Protein AF-A0A2N5U3E4-F1 (afdb_monomer_lite)

Foldseek 3Di:
DDDDDDDDPVPDDDPDDPPDDDPDDDPDCPVVDDPPDDPPDPDDDPPPPPPPD

Organism: NCBI:txid200324

Sequence (53 aa):
MSSIVVYPLEGFSLYLMPKSAAPVCPPCQSSLLPSVFEDDDDEPKHKLPLHCS

Structure (mmCIF, N/CA/C/O backbone):
data_AF-A0A2N5U3E4-F1
#
_entry.id   AF-A0A2N5U3E4-F1
#
loop_
_atom_site.group_PDB
_atom_site.id
_atom_site.type_symbol
_atom_site.label_atom_id
_atom_site.label_alt_id
_atom_site.label_comp_id
_atom_site.label_asym_id
_atom_site.label_entity_id
_atom_site.label_seq_id
_atom_site.pdbx_PDB_ins_code
_atom_site.Cartn_x
_atom_site.Cartn_y
_atom_site.Cartn_z
_atom_site.occupancy
_atom_site.B_iso_or_equiv
_atom_site.auth_seq_id
_atom_site.auth_comp_id
_atom_site.auth_asym_id
_atom_site.auth_atom_id
_atom_site.pdbx_PDB_model_num
ATOM 1 N N . MET A 1 1 ? 31.970 -2.867 -18.132 1.00 52.97 1 MET A N 1
ATOM 2 C CA . MET A 1 1 ? 30.918 -2.001 -18.703 1.00 52.97 1 MET A CA 1
ATOM 3 C C . MET A 1 1 ? 29.650 -2.825 -18.739 1.00 52.97 1 MET A C 1
ATOM 5 O O . MET A 1 1 ? 29.665 -3.871 -19.372 1.00 52.97 1 MET A O 1
ATOM 9 N N . SER A 1 2 ? 28.612 -2.433 -18.008 1.00 63.44 2 SER A N 1
ATOM 10 C CA . SER A 1 2 ? 27.332 -3.143 -18.053 1.00 63.44 2 SER A CA 1
ATOM 11 C C . SER A 1 2 ? 26.534 -2.606 -19.237 1.00 63.44 2 SER A C 1
ATOM 13 O O . SER A 1 2 ? 26.292 -1.403 -19.307 1.00 63.44 2 SER A O 1
ATOM 15 N N . SER A 1 3 ? 26.178 -3.463 -20.191 1.00 73.19 3 SER A N 1
ATOM 16 C CA . SER A 1 3 ? 25.263 -3.098 -21.270 1.00 73.19 3 SER A CA 1
ATOM 17 C C . SER A 1 3 ? 23.836 -3.129 -20.734 1.00 73.19 3 SER A C 1
ATOM 19 O O . SER A 1 3 ? 23.376 -4.151 -20.229 1.00 73.19 3 SER A O 1
ATOM 21 N N . ILE A 1 4 ? 23.132 -2.003 -20.832 1.00 78.62 4 ILE A N 1
ATOM 22 C CA . ILE A 1 4 ? 21.693 -1.963 -20.586 1.00 78.62 4 ILE A CA 1
ATOM 23 C C . ILE A 1 4 ? 20.996 -2.105 -21.937 1.00 78.62 4 ILE A C 1
ATOM 25 O O . ILE A 1 4 ? 21.286 -1.369 -22.879 1.00 78.62 4 ILE A O 1
ATOM 29 N N . VAL A 1 5 ? 20.130 -3.106 -22.059 1.00 79.94 5 VAL A N 1
ATOM 30 C CA . VAL A 1 5 ? 19.312 -3.297 -23.258 1.00 79.94 5 VAL A CA 1
ATOM 31 C C . VAL A 1 5 ? 18.016 -2.530 -23.039 1.00 79.94 5 VAL A C 1
ATOM 33 O O . VAL A 1 5 ? 17.278 -2.818 -22.099 1.00 79.94 5 VAL A O 1
ATOM 36 N N . VAL A 1 6 ? 17.767 -1.527 -23.879 1.00 77.94 6 VAL A N 1
ATOM 37 C CA . VAL A 1 6 ? 16.543 -0.722 -23.835 1.00 77.94 6 VAL A CA 1
ATOM 38 C C . VAL A 1 6 ? 15.560 -1.305 -24.843 1.00 77.94 6 VAL A C 1
ATOM 40 O O . VAL A 1 6 ? 15.830 -1.302 -26.041 1.00 77.94 6 VAL A O 1
ATOM 43 N N . TYR A 1 7 ? 14.432 -1.817 -24.354 1.00 78.12 7 TYR A N 1
ATOM 44 C CA . TYR A 1 7 ? 13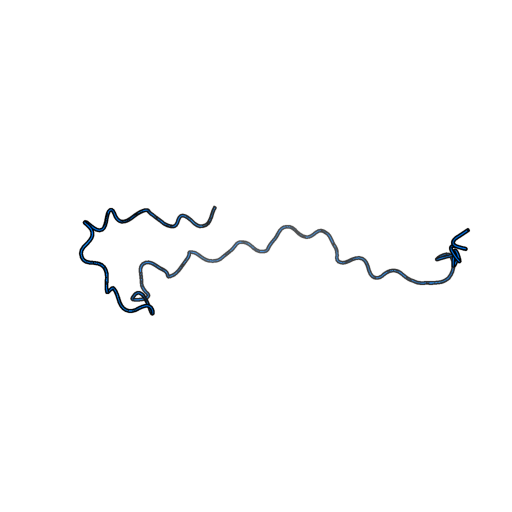.337 -2.295 -25.196 1.00 78.12 7 TYR A CA 1
ATOM 45 C C . TYR A 1 7 ? 12.284 -1.186 -25.334 1.00 78.12 7 TYR A C 1
ATOM 47 O O . TYR A 1 7 ? 11.795 -0.704 -24.307 1.00 78.12 7 TYR A O 1
ATOM 55 N N . PRO A 1 8 ? 11.931 -0.760 -26.560 1.00 76.25 8 PRO A N 1
ATOM 56 C CA . PRO A 1 8 ? 10.917 0.267 -26.763 1.00 76.25 8 PRO A CA 1
ATOM 57 C C . PRO A 1 8 ? 9.537 -0.252 -26.346 1.00 76.25 8 PRO A C 1
ATOM 59 O O . PRO A 1 8 ? 9.130 -1.356 -26.709 1.00 76.25 8 PRO A O 1
ATOM 62 N N . LEU A 1 9 ? 8.796 0.562 -25.591 1.00 78.19 9 LEU A N 1
ATOM 63 C CA . LEU A 1 9 ? 7.433 0.245 -25.142 1.00 78.19 9 LEU A CA 1
ATOM 64 C C . LEU A 1 9 ? 6.354 0.618 -26.177 1.00 78.19 9 LEU A C 1
ATOM 66 O O . LEU A 1 9 ? 5.167 0.441 -25.920 1.00 78.19 9 LEU A O 1
ATOM 70 N N . GLU A 1 10 ? 6.757 1.103 -27.354 1.00 76.94 10 GLU A N 1
ATOM 71 C CA . GLU A 1 10 ? 5.912 1.726 -28.388 1.00 76.94 10 GLU A CA 1
ATOM 72 C C . GLU A 1 10 ? 4.842 0.808 -29.020 1.00 76.94 10 GLU A C 1
ATOM 74 O O . GLU A 1 10 ? 4.028 1.279 -29.809 1.00 76.94 10 GLU A O 1
ATOM 79 N N . GLY A 1 11 ? 4.792 -0.482 -28.667 1.00 73.00 11 GLY A N 1
ATOM 80 C CA . GLY A 1 11 ? 3.811 -1.453 -29.174 1.00 73.00 11 GLY A CA 1
ATOM 81 C C . GLY A 1 11 ? 2.985 -2.171 -28.103 1.00 73.00 11 GLY A C 1
ATOM 82 O O . GLY A 1 11 ? 2.215 -3.069 -28.437 1.00 73.00 11 GLY A O 1
ATOM 83 N N . PHE A 1 12 ? 3.139 -1.816 -26.825 1.00 78.19 12 PHE A N 1
ATOM 84 C CA . PHE A 1 12 ? 2.449 -2.489 -25.725 1.00 78.19 12 PHE A CA 1
ATOM 85 C C . PHE A 1 12 ? 1.344 -1.596 -25.163 1.00 78.19 12 PHE A C 1
ATOM 87 O O . PHE A 1 12 ? 1.594 -0.474 -24.725 1.00 78.19 12 PHE A O 1
ATOM 94 N N . SER A 1 13 ? 0.108 -2.098 -25.126 1.00 76.12 13 SER A N 1
ATOM 95 C CA . SER A 1 13 ? -0.967 -1.420 -24.403 1.00 76.12 13 SER A CA 1
ATOM 96 C C . SER A 1 13 ? -0.739 -1.590 -22.900 1.00 76.12 13 SER A C 1
ATOM 98 O O . SER A 1 13 ? -0.994 -2.658 -22.339 1.00 76.12 13 SER A O 1
ATOM 100 N N . LEU A 1 14 ? -0.248 -0.546 -22.239 1.00 76.75 14 LEU A N 1
ATOM 101 C CA . LEU A 1 14 ? -0.159 -0.515 -20.783 1.00 76.75 14 LEU A CA 1
ATOM 102 C C . LEU A 1 14 ? -1.570 -0.392 -20.207 1.00 76.75 14 LEU A C 1
ATOM 104 O O . LEU A 1 14 ? -2.228 0.637 -20.360 1.00 76.75 14 LEU A O 1
ATOM 108 N N . TYR A 1 15 ? -2.034 -1.440 -19.530 1.00 80.62 15 TYR A N 1
ATOM 109 C CA . TYR A 1 15 ? -3.252 -1.356 -18.736 1.00 80.62 15 TYR A CA 1
ATOM 110 C C . TYR A 1 15 ? -2.934 -0.625 -17.431 1.00 80.62 15 TYR A C 1
ATOM 112 O O . TYR A 1 15 ? -2.490 -1.216 -16.447 1.00 80.62 15 TYR A O 1
ATOM 120 N N . LEU A 1 16 ? -3.102 0.695 -17.445 1.00 78.38 16 LEU A N 1
ATOM 121 C CA . LEU A 1 16 ? -2.999 1.503 -16.240 1.00 78.38 16 LEU A CA 1
ATOM 122 C C . LEU A 1 16 ? -4.282 1.323 -15.433 1.00 78.38 16 LEU A C 1
ATOM 124 O O . LEU A 1 16 ? -5.373 1.635 -15.912 1.00 78.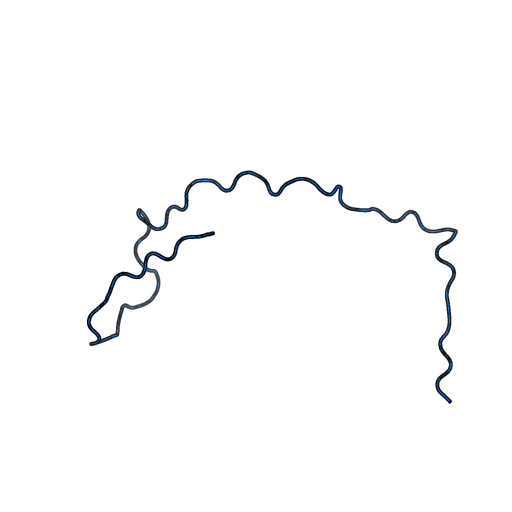38 16 LEU A O 1
ATOM 128 N N . MET A 1 17 ? -4.146 0.842 -14.197 1.00 82.62 17 MET A N 1
ATOM 129 C CA . MET A 1 17 ? -5.241 0.901 -13.236 1.00 82.62 17 MET A CA 1
ATOM 130 C C . MET A 1 17 ? -5.665 2.369 -13.089 1.00 82.62 17 MET A C 1
ATOM 132 O O . MET A 1 17 ? -4.807 3.215 -12.802 1.00 82.62 17 MET A O 1
ATOM 136 N N . PRO A 1 18 ? -6.952 2.700 -13.304 1.00 77.56 18 PRO A N 1
ATOM 137 C CA . PRO A 1 18 ? -7.447 4.038 -13.053 1.00 77.56 18 PRO A CA 1
ATOM 138 C C . PRO A 1 18 ? -7.066 4.438 -11.636 1.00 77.56 18 PRO A C 1
ATOM 140 O O . PRO A 1 18 ? -7.228 3.657 -10.697 1.00 77.56 18 PRO A O 1
ATOM 143 N N . LYS A 1 19 ? -6.558 5.658 -11.476 1.00 76.56 19 LYS A N 1
ATOM 144 C CA . LYS A 1 19 ? -6.272 6.226 -10.161 1.00 76.56 19 LYS A CA 1
ATOM 145 C C . LYS A 1 19 ? -7.604 6.583 -9.495 1.00 76.56 19 LYS A C 1
ATOM 147 O O . LYS A 1 19 ? -7.978 7.747 -9.419 1.00 76.56 19 LYS A O 1
ATOM 152 N N . SER A 1 20 ? -8.367 5.567 -9.102 1.00 76.19 20 SER A N 1
ATOM 153 C CA . SER A 1 20 ? -9.570 5.728 -8.300 1.00 76.19 20 SER A CA 1
ATOM 154 C C . SER A 1 20 ? -9.157 6.081 -6.880 1.00 76.19 20 SER A C 1
ATOM 156 O O . SER A 1 20 ? -8.175 5.541 -6.363 1.00 76.19 20 SER A O 1
ATOM 158 N N . ALA A 1 21 ? -9.914 6.968 -6.235 1.00 78.06 21 ALA A N 1
ATOM 159 C CA . ALA A 1 21 ? -9.836 7.079 -4.787 1.00 78.06 21 ALA A CA 1
ATOM 160 C C . ALA A 1 21 ? -10.016 5.677 -4.188 1.00 78.06 21 ALA A C 1
ATOM 162 O O . ALA A 1 21 ? -10.820 4.888 -4.701 1.00 78.06 21 ALA A O 1
ATOM 163 N N . ALA A 1 22 ? -9.246 5.360 -3.144 1.00 76.31 22 ALA A N 1
ATOM 164 C CA . ALA A 1 22 ? -9.494 4.144 -2.390 1.00 76.31 22 ALA A CA 1
ATOM 165 C C . ALA A 1 22 ? -10.984 4.130 -2.002 1.00 76.31 22 ALA A C 1
ATOM 167 O O . ALA A 1 22 ? -11.516 5.185 -1.631 1.00 76.31 22 ALA A O 1
ATOM 168 N N . PRO A 1 23 ? -11.680 2.990 -2.151 1.00 76.31 23 PRO A N 1
ATOM 169 C CA . PRO A 1 23 ? -13.058 2.895 -1.704 1.00 76.31 23 PRO A CA 1
ATOM 170 C C . PRO A 1 23 ? -13.123 3.326 -0.241 1.00 76.31 23 PRO A C 1
ATOM 172 O O . PRO A 1 23 ? -12.192 3.067 0.524 1.00 76.31 23 PRO A O 1
ATOM 175 N N . VAL A 1 24 ? -14.207 4.009 0.132 1.00 80.75 24 VAL A N 1
ATOM 176 C C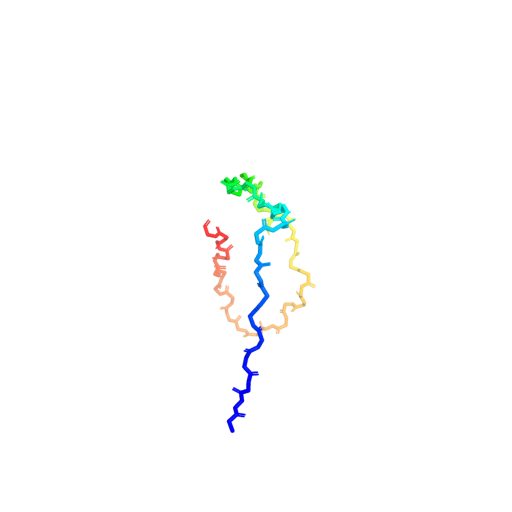A . VAL A 1 24 ? -14.417 4.422 1.520 1.00 80.75 24 VAL A CA 1
ATOM 177 C C . VAL A 1 24 ? -14.330 3.168 2.381 1.00 80.75 24 VAL A C 1
ATOM 179 O O . VAL A 1 24 ? -15.138 2.250 2.226 1.00 80.75 24 VAL A O 1
ATOM 182 N N . CYS A 1 25 ? -13.313 3.106 3.240 1.00 69.44 25 CYS A N 1
ATOM 183 C CA . CYS A 1 25 ? -13.158 1.990 4.153 1.00 69.44 25 CYS A CA 1
ATOM 184 C C . CYS A 1 25 ? -14.400 1.943 5.053 1.00 69.44 25 CYS A C 1
ATOM 186 O O . CYS A 1 25 ? -14.775 2.979 5.614 1.00 69.44 25 CYS A O 1
ATOM 188 N N . PRO A 1 26 ? -15.062 0.783 5.201 1.00 78.81 26 PRO A N 1
ATOM 189 C CA . PRO A 1 26 ? -16.113 0.658 6.195 1.00 78.81 26 PRO A CA 1
ATOM 190 C C . PRO A 1 26 ? -15.533 0.946 7.589 1.00 78.81 26 PRO A C 1
ATOM 192 O O . PRO A 1 26 ? -14.329 0.762 7.803 1.00 78.81 26 PRO A O 1
ATOM 195 N N . PRO A 1 27 ? -16.366 1.378 8.552 1.00 80.00 27 PRO A N 1
ATOM 196 C CA . PRO A 1 27 ? -15.923 1.570 9.925 1.00 80.00 27 PRO A CA 1
ATOM 197 C C . PRO A 1 27 ? -15.189 0.328 10.437 1.00 80.00 27 PRO A C 1
ATOM 199 O O . PRO A 1 27 ? -15.664 -0.799 10.273 1.00 80.00 27 PRO A O 1
ATOM 202 N N . CYS A 1 28 ? -14.024 0.538 11.048 1.00 76.25 28 CYS A N 1
ATOM 203 C CA . CYS A 1 28 ? -13.230 -0.551 11.602 1.00 76.25 28 CYS A CA 1
ATOM 204 C C . CYS A 1 28 ? -14.040 -1.272 12.692 1.00 76.25 28 CYS A C 1
ATOM 206 O O . CYS A 1 28 ? -14.492 -0.648 13.649 1.00 76.25 28 CYS A O 1
ATOM 208 N N . GLN A 1 29 ? -14.200 -2.592 12.571 1.00 75.69 29 GLN A N 1
ATOM 209 C CA . GLN A 1 29 ? -14.912 -3.421 13.557 1.00 75.69 29 GLN A CA 1
ATOM 210 C C . GLN A 1 29 ? -14.048 -3.788 14.776 1.00 75.69 29 GLN A C 1
ATOM 212 O O . GLN A 1 29 ? -14.396 -4.687 15.537 1.00 75.69 29 GLN A O 1
ATOM 217 N N . SER A 1 30 ? -12.927 -3.101 14.994 1.00 73.31 30 SER A N 1
ATOM 218 C CA . SER A 1 30 ? -11.996 -3.384 16.095 1.00 73.31 30 SER A CA 1
ATOM 219 C C . SER A 1 30 ? -12.621 -3.211 17.481 1.00 73.31 30 SER A C 1
ATOM 221 O O . SE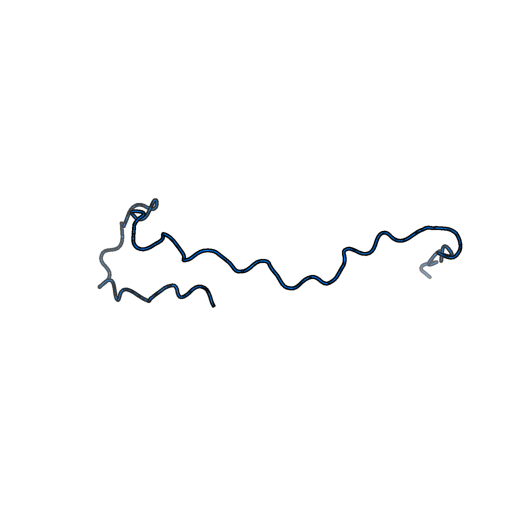R A 1 30 ? -12.158 -3.820 18.435 1.00 73.31 30 SER A O 1
ATOM 223 N N . SER A 1 31 ? -13.688 -2.419 17.606 1.00 71.75 31 SER A N 1
ATOM 224 C CA . SER A 1 31 ? -14.450 -2.293 18.854 1.00 71.75 31 SER A CA 1
ATOM 225 C C . SER A 1 31 ? -15.364 -3.487 19.142 1.00 71.75 31 SER A C 1
ATOM 227 O O . SER A 1 31 ? -15.774 -3.673 20.285 1.00 71.75 31 SER A O 1
ATOM 229 N N . LEU A 1 32 ? -15.705 -4.273 18.117 1.00 76.12 32 LEU A N 1
ATOM 230 C CA . LEU A 1 32 ? -16.600 -5.429 18.203 1.00 76.12 32 LEU A CA 1
ATOM 231 C C . LEU A 1 32 ? -15.833 -6.752 18.245 1.00 76.12 32 LEU A C 1
ATOM 233 O O . LEU A 1 32 ? -16.363 -7.749 18.732 1.00 76.12 32 LEU A O 1
ATOM 237 N N . LEU A 1 33 ? -14.612 -6.770 17.708 1.00 77.62 33 LEU A N 1
ATOM 238 C CA . LEU A 1 33 ? -13.784 -7.963 17.6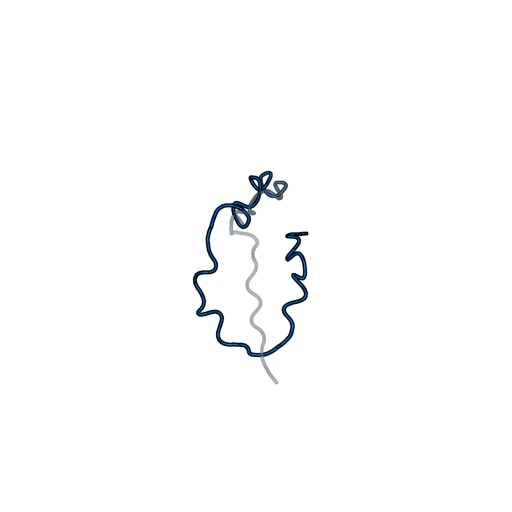45 1.00 77.62 33 LEU A CA 1
ATOM 239 C C . LEU A 1 33 ? -12.848 -8.020 18.860 1.00 77.62 33 LEU A C 1
ATOM 241 O O . LEU A 1 33 ? -12.092 -7.072 19.083 1.00 77.62 33 LEU A O 1
ATOM 245 N N . PRO A 1 34 ? -12.865 -9.113 19.645 1.00 72.62 34 PRO A N 1
ATOM 246 C CA . PRO A 1 34 ? -11.850 -9.328 20.666 1.00 72.62 34 PRO A CA 1
ATOM 247 C C . PRO A 1 34 ? -10.461 -9.415 20.016 1.00 72.62 34 PRO A C 1
ATOM 249 O O . PRO A 1 34 ? -10.331 -9.883 18.881 1.00 72.62 34 PRO A O 1
ATOM 252 N N . SER A 1 35 ? -9.424 -8.963 20.733 1.00 74.81 35 SER A N 1
ATOM 253 C CA . SER A 1 35 ? -8.035 -9.150 20.294 1.00 74.81 35 SER A CA 1
ATOM 254 C C . SER A 1 35 ? -7.788 -10.640 20.050 1.00 74.81 35 SER A C 1
ATOM 256 O O . SER A 1 35 ? -8.084 -11.466 20.909 1.00 74.81 35 SER A O 1
ATOM 258 N N . VAL A 1 36 ? -7.289 -10.984 18.861 1.00 74.81 36 VAL A N 1
ATOM 259 C CA . VAL A 1 36 ? -6.954 -12.372 18.492 1.00 74.81 36 VAL A CA 1
ATOM 260 C C . VAL A 1 36 ? -5.617 -12.803 19.108 1.00 74.81 36 VAL A C 1
ATOM 262 O O . VAL A 1 36 ? -5.322 -13.992 19.175 1.00 74.81 36 VAL A O 1
ATOM 265 N N . PHE A 1 37 ? -4.807 -11.846 19.562 1.00 78.62 37 PHE A N 1
ATOM 266 C CA . PHE A 1 37 ? -3.527 -12.115 20.205 1.00 78.62 37 PHE A CA 1
ATOM 267 C C . PHE A 1 37 ? -3.720 -12.293 21.708 1.00 78.62 37 PHE A C 1
ATOM 269 O O . PHE A 1 37 ? -4.484 -11.543 22.323 1.00 78.62 37 PHE A O 1
ATOM 276 N N . GLU A 1 38 ? -3.032 -13.285 22.280 1.00 64.62 38 GLU A N 1
ATOM 277 C CA . GLU A 1 38 ? -3.001 -13.471 23.727 1.00 64.62 38 GLU A CA 1
ATOM 278 C C . GLU A 1 38 ? -2.393 -12.231 24.377 1.00 64.62 38 GLU A C 1
ATOM 280 O O . GLU A 1 38 ? -1.341 -11.732 23.981 1.00 64.62 38 GLU A O 1
ATOM 285 N N . ASP A 1 39 ? -3.128 -11.705 25.345 1.00 65.50 39 ASP A N 1
ATOM 286 C CA . ASP A 1 39 ? -2.904 -10.421 25.992 1.00 65.50 39 ASP A CA 1
ATOM 287 C C . ASP A 1 39 ? -1.878 -10.590 27.135 1.00 65.50 39 ASP A C 1
ATOM 289 O O . ASP A 1 39 ? -2.111 -10.112 28.248 1.00 65.50 39 ASP A O 1
ATOM 293 N N . ASP A 1 40 ? -0.799 -11.339 26.874 1.00 68.31 40 ASP A N 1
ATOM 294 C CA . ASP A 1 40 ? 0.262 -11.683 27.829 1.00 68.31 40 ASP A CA 1
ATOM 295 C C . ASP A 1 40 ? 1.250 -10.519 27.936 1.00 68.31 40 ASP A C 1
ATOM 297 O O . ASP A 1 40 ? 2.331 -10.521 27.350 1.00 68.31 40 ASP A O 1
ATOM 301 N N . ASP A 1 41 ? 0.818 -9.459 28.616 1.00 6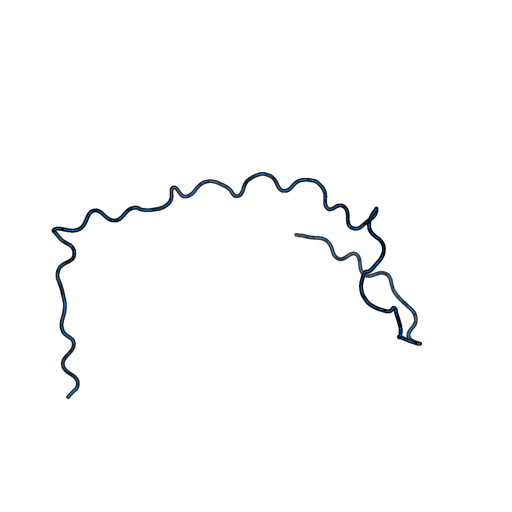2.56 41 ASP A N 1
ATOM 302 C CA . ASP A 1 41 ? 1.707 -8.371 29.000 1.00 62.56 41 ASP A CA 1
ATOM 303 C C . ASP A 1 41 ? 1.256 -7.789 30.347 1.00 62.56 41 ASP A C 1
ATOM 305 O O . ASP A 1 41 ? 0.175 -7.197 30.465 1.00 62.56 41 ASP A O 1
ATOM 309 N N . ASP A 1 42 ? 2.102 -7.986 31.360 1.00 64.56 42 ASP A N 1
ATOM 310 C CA . ASP A 1 42 ? 2.053 -7.421 32.718 1.00 64.56 42 ASP A CA 1
ATOM 311 C C . ASP A 1 42 ? 2.372 -5.902 32.736 1.00 64.56 42 ASP A C 1
ATOM 313 O O . ASP A 1 42 ? 2.743 -5.333 33.764 1.00 64.56 42 ASP A O 1
ATOM 317 N N . GLU A 1 43 ? 2.225 -5.206 31.607 1.00 69.25 43 GLU A N 1
ATOM 318 C CA . GLU A 1 43 ? 2.393 -3.756 31.483 1.00 69.25 43 GLU A CA 1
ATOM 319 C C . GLU A 1 43 ? 1.035 -3.027 31.580 1.00 69.25 43 GLU A C 1
ATOM 321 O O . GLU A 1 43 ? 0.014 -3.502 31.068 1.00 69.25 43 GLU A O 1
ATOM 326 N N . PRO A 1 44 ? 0.963 -1.839 32.217 1.00 55.94 44 PRO A N 1
ATOM 327 C CA . PRO A 1 44 ? -0.267 -1.063 32.306 1.00 55.94 44 PRO A CA 1
ATOM 328 C C . PRO A 1 44 ? -0.724 -0.633 30.905 1.00 55.94 44 PRO A C 1
ATOM 330 O O . PRO A 1 44 ? -0.237 0.341 30.333 1.00 55.94 44 PRO A O 1
ATOM 333 N N . LYS A 1 45 ? -1.703 -1.375 30.374 1.00 56.62 45 LYS A N 1
ATOM 334 C CA . LYS A 1 45 ? -2.342 -1.212 29.062 1.00 56.62 45 LYS A CA 1
ATOM 335 C C . LYS A 1 45 ? -2.996 0.168 28.929 1.00 56.62 45 LYS A C 1
ATOM 337 O O . LYS A 1 45 ? -4.214 0.325 29.049 1.00 56.62 45 LYS A O 1
ATOM 342 N N . HIS A 1 46 ? -2.202 1.194 28.630 1.00 52.12 46 HIS A N 1
ATOM 343 C CA . HIS A 1 46 ? -2.704 2.381 27.959 1.00 52.12 46 HIS A CA 1
ATOM 344 C C . HIS A 1 46 ? -3.244 1.915 26.610 1.00 52.12 46 HIS A C 1
ATOM 346 O O . HIS A 1 46 ? -2.479 1.624 25.695 1.00 52.12 46 HIS A O 1
ATOM 352 N N . LYS A 1 47 ? -4.575 1.795 26.518 1.00 55.38 47 LYS A N 1
ATOM 353 C CA . LYS A 1 47 ? -5.319 1.577 25.274 1.00 55.38 47 LYS A CA 1
ATOM 354 C C . LYS A 1 47 ? -4.969 2.702 24.306 1.00 55.38 47 LYS A C 1
ATOM 356 O O . LYS A 1 47 ? -5.669 3.710 24.243 1.00 55.38 47 LYS A O 1
ATOM 361 N N . LEU A 1 48 ? -3.863 2.556 23.590 1.00 53.47 48 LEU A N 1
ATOM 362 C CA . LEU A 1 48 ? -3.542 3.402 22.461 1.00 53.47 48 LEU A CA 1
ATOM 363 C C . LEU A 1 48 ? -4.639 3.125 21.435 1.00 53.47 48 LEU A C 1
ATOM 365 O O . LEU A 1 48 ? -4.792 1.975 21.013 1.00 53.47 48 LEU A O 1
ATOM 369 N N . PRO A 1 49 ? -5.459 4.122 21.068 1.00 53.75 49 PRO A N 1
ATOM 370 C CA . PRO A 1 49 ? -6.379 3.929 19.973 1.00 53.75 49 PRO A CA 1
ATOM 371 C C . PRO A 1 49 ? -5.520 3.688 18.733 1.00 53.75 49 PRO A C 1
ATOM 373 O O . PRO A 1 49 ? -4.855 4.599 18.241 1.00 53.75 49 PRO A O 1
ATOM 376 N N . LEU A 1 50 ? -5.519 2.447 18.241 1.00 58.56 50 LEU A N 1
ATOM 377 C CA . LEU A 1 50 ? -5.101 2.133 16.881 1.00 58.56 50 LEU A CA 1
ATOM 378 C C . LEU A 1 50 ? -6.132 2.777 15.954 1.00 58.56 50 LEU A C 1
ATOM 380 O O . LEU A 1 50 ? -7.085 2.150 15.495 1.00 58.56 50 LEU A O 1
ATOM 384 N N . HIS A 1 51 ? -5.982 4.084 15.768 1.00 53.38 51 HIS A N 1
ATOM 385 C CA . HIS A 1 51 ? -6.719 4.844 14.785 1.00 53.38 51 HIS A CA 1
ATOM 386 C C . HIS A 1 51 ? -6.171 4.408 13.426 1.00 53.38 51 HIS A C 1
ATOM 388 O O . HIS A 1 51 ? -5.026 4.708 13.085 1.00 53.38 51 HIS A O 1
ATOM 394 N N . CYS A 1 52 ? -6.960 3.646 12.665 1.00 52.66 52 CYS A N 1
ATOM 395 C CA . CYS A 1 52 ? -6.736 3.604 11.225 1.00 52.66 52 CYS A CA 1
ATOM 396 C C . CYS A 1 52 ? -6.944 5.034 10.719 1.00 52.66 52 CYS A C 1
ATOM 398 O O . CYS A 1 52 ? -7.953 5.646 11.060 1.00 52.66 52 CYS A O 1
ATOM 400 N N . SER A 1 53 ? -5.917 5.544 10.035 1.00 54.03 53 SER A N 1
ATOM 401 C CA . SER A 1 53 ? -5.677 6.942 9.650 1.00 54.03 53 SER A CA 1
ATOM 402 C C . SER A 1 53 ? -6.923 7.785 9.402 1.00 54.03 53 SER A C 1
ATOM 404 O O . SER A 1 53 ? -7.758 7.376 8.568 1.00 54.03 53 SER A O 1
#

Radius of gyration: 23.87 Å; chains: 1; bounding box: 48×21×62 Å

Secondary structure (DSSP, 8-state):
-PPPP----TT----PPP-PPPP-PPPPGGGTSPPSS-----S----------

pLDDT: mean 70.63, std 9.43, range [52.12, 82.62]